Protein AF-I9U2D0-F1 (afdb_monomer)

Radius of gyration: 18.71 Å; Cα contacts (8 Å, |Δi|>4): 45; chains: 1; bounding box: 41×31×50 Å

Sequence (89 aa):
MKFLANRIKSSDYRGLHLSQHNRYDQNKIKTIIQAIFNEVGEDFLQIRTTDMSKRPSNIIGEEAYAKVVDNICKSEIAQDNLRKKNQVR

Organism: NCBI:txid992056

Solvent-accessible surface area (backbone atoms only — not comparable to full-atom values): 5806 Å² total; per-residue (Å²): 116,69,66,63,60,53,44,70,71,37,90,63,59,78,46,82,79,80,77,75,73,72,78,68,52,72,65,55,51,50,53,52,53,50,40,46,40,74,76,48,59,90,56,88,80,48,71,83,92,68,52,58,92,81,44,82,69,83,59,95,72,29,62,66,47,52,50,35,43,53,57,42,35,74,70,80,42,55,65,63,56,79,66,71,75,83,78,83,127

Structure (mmCIF, N/CA/C/O backbone):
data_AF-I9U2D0-F1
#
_entry.id   AF-I9U2D0-F1
#
loop_
_atom_site.group_PDB
_atom_site.id
_atom_site.type_symbol
_atom_site.label_atom_id
_atom_site.label_alt_id
_atom_site.label_comp_id
_atom_site.label_asym_id
_atom_site.label_entity_id
_atom_site.label_seq_id
_atom_site.pdbx_PDB_ins_code
_atom_site.Cartn_x
_atom_site.Cartn_y
_atom_site.Cartn_z
_atom_site.occupancy
_atom_site.B_iso_or_equiv
_atom_site.auth_seq_id
_atom_site.auth_comp_id
_atom_site.auth_asym_id
_atom_site.auth_atom_id
_atom_site.pdbx_PDB_model_num
ATOM 1 N N . MET A 1 1 ? 22.614 -20.246 -36.831 1.00 58.59 1 MET A N 1
ATOM 2 C CA . MET A 1 1 ? 23.496 -19.399 -35.989 1.00 58.59 1 MET A CA 1
ATOM 3 C C . MET A 1 1 ? 23.377 -17.886 -36.223 1.00 58.59 1 MET A C 1
ATOM 5 O O . MET A 1 1 ? 23.469 -17.152 -35.249 1.00 58.59 1 MET A O 1
ATOM 9 N N . LYS A 1 2 ? 23.131 -17.382 -37.448 1.00 71.50 2 LYS A N 1
ATOM 10 C CA . LYS A 1 2 ? 23.032 -15.924 -37.718 1.00 71.50 2 LYS A CA 1
ATOM 11 C C . LYS A 1 2 ? 21.896 -15.202 -36.969 1.00 71.50 2 LYS A C 1
ATOM 13 O O . LYS A 1 2 ? 22.064 -14.056 -36.575 1.00 71.50 2 LYS A O 1
ATOM 18 N N . PHE A 1 3 ? 20.777 -15.885 -36.725 1.00 72.38 3 PHE A N 1
ATOM 19 C CA . PHE A 1 3 ? 19.625 -15.322 -36.013 1.00 72.38 3 PHE A CA 1
ATOM 20 C C . PHE A 1 3 ? 19.963 -14.885 -34.578 1.00 72.38 3 PHE A C 1
ATOM 22 O O . PHE A 1 3 ? 19.712 -13.743 -34.214 1.00 72.38 3 PHE A O 1
ATOM 29 N N . LEU A 1 4 ? 20.611 -15.752 -33.792 1.00 71.69 4 LEU A N 1
ATOM 30 C CA . LEU A 1 4 ? 21.013 -15.455 -32.409 1.00 71.69 4 LEU A CA 1
ATOM 31 C C . LEU A 1 4 ? 22.016 -14.296 -32.334 1.00 71.69 4 LEU A C 1
ATOM 33 O O . LEU A 1 4 ? 21.865 -13.401 -31.508 1.00 71.69 4 LEU A O 1
ATOM 37 N N . ALA A 1 5 ? 23.002 -14.274 -33.236 1.00 79.44 5 ALA A N 1
ATOM 38 C CA . ALA A 1 5 ? 24.001 -13.209 -33.292 1.00 79.44 5 ALA A CA 1
ATOM 39 C C . ALA A 1 5 ? 23.387 -11.841 -33.638 1.00 79.44 5 ALA A C 1
ATOM 41 O O . ALA A 1 5 ? 23.772 -10.829 -33.055 1.00 79.44 5 ALA A O 1
ATOM 42 N N . ASN A 1 6 ? 22.417 -11.811 -34.556 1.00 76.62 6 ASN A N 1
ATOM 43 C CA . ASN A 1 6 ? 21.692 -10.589 -34.905 1.00 76.62 6 ASN A CA 1
ATOM 44 C C . ASN A 1 6 ? 20.757 -10.153 -33.777 1.00 76.62 6 ASN A C 1
ATOM 46 O O . ASN A 1 6 ? 20.636 -8.963 -33.504 1.00 76.62 6 ASN A O 1
ATOM 50 N N . ARG A 1 7 ? 20.142 -11.116 -33.084 1.00 73.62 7 ARG A N 1
ATOM 51 C CA . ARG A 1 7 ? 19.211 -10.826 -32.001 1.00 73.62 7 ARG A CA 1
ATOM 52 C C . ARG A 1 7 ? 19.925 -10.217 -30.792 1.00 73.62 7 ARG A C 1
ATOM 54 O O . ARG A 1 7 ? 19.422 -9.236 -30.278 1.00 73.62 7 ARG A O 1
ATOM 61 N N . ILE A 1 8 ? 21.125 -10.674 -30.422 1.00 71.50 8 ILE A N 1
ATOM 62 C CA . ILE A 1 8 ? 21.901 -10.101 -29.298 1.00 71.50 8 ILE A CA 1
ATOM 63 C C . ILE A 1 8 ? 22.349 -8.65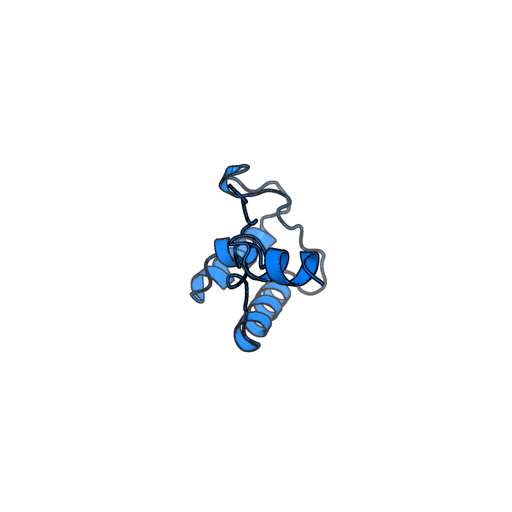0 -29.545 1.00 71.50 8 ILE A C 1
ATOM 65 O O . ILE A 1 8 ? 22.460 -7.872 -28.601 1.00 71.50 8 ILE A O 1
ATOM 69 N N . LYS A 1 9 ? 22.601 -8.279 -30.804 1.00 74.88 9 LYS A N 1
ATOM 70 C CA . LYS A 1 9 ? 23.031 -6.923 -31.194 1.00 74.88 9 LYS A CA 1
ATOM 71 C C . LYS A 1 9 ? 21.880 -5.918 -31.291 1.00 74.88 9 LYS A C 1
ATOM 73 O O . LYS A 1 9 ? 22.125 -4.733 -31.490 1.00 74.88 9 LYS A O 1
ATOM 78 N N . SER A 1 10 ? 20.644 -6.394 -31.192 1.00 73.50 10 SER A N 1
ATOM 79 C CA . SER A 1 10 ? 19.442 -5.582 -31.314 1.00 73.50 10 SER A CA 1
ATOM 80 C C . SER A 1 10 ? 19.282 -4.704 -30.067 1.00 73.50 10 SER A C 1
ATOM 82 O O . SER A 1 10 ? 19.348 -5.204 -28.943 1.00 73.50 10 SER A O 1
ATOM 84 N N . SER A 1 11 ? 19.079 -3.396 -30.235 1.00 62.81 11 SER A N 1
ATOM 85 C CA . SER A 1 11 ? 18.922 -2.437 -29.123 1.00 62.81 11 SER A CA 1
ATOM 86 C C . SER A 1 11 ? 17.668 -2.689 -28.272 1.00 62.81 11 SER A C 1
ATOM 88 O O . SER A 1 11 ? 17.604 -2.274 -27.119 1.00 62.81 11 SER A O 1
ATOM 90 N N . ASP A 1 12 ? 16.701 -3.426 -28.815 1.00 62.84 12 ASP A N 1
ATOM 91 C CA . ASP A 1 12 ? 15.480 -3.923 -28.178 1.00 62.84 12 ASP A CA 1
ATOM 92 C C . ASP A 1 12 ? 15.625 -5.348 -27.607 1.00 62.84 12 ASP A C 1
ATOM 94 O O . ASP A 1 12 ? 14.677 -5.868 -27.024 1.00 62.84 12 ASP A O 1
ATOM 98 N N . TYR A 1 13 ? 16.780 -6.011 -27.760 1.00 62.50 13 TYR A N 1
ATOM 99 C CA . TYR A 1 13 ? 16.937 -7.431 -27.416 1.00 62.50 13 TYR A CA 1
ATOM 100 C C . TYR A 1 13 ? 16.627 -7.743 -25.954 1.00 62.50 13 TYR A C 1
ATOM 102 O O . TYR A 1 13 ? 16.029 -8.770 -25.641 1.00 62.50 13 TYR A O 1
ATOM 110 N N . ARG A 1 14 ? 17.046 -6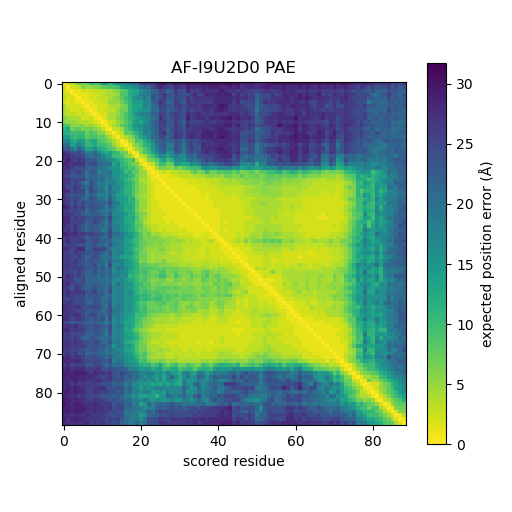.846 -25.058 1.00 57.78 14 ARG A N 1
ATOM 111 C CA . ARG A 1 14 ? 16.800 -6.958 -23.615 1.00 57.78 14 ARG A CA 1
ATOM 112 C C . ARG A 1 14 ? 15.534 -6.228 -23.170 1.00 57.78 14 ARG A C 1
ATOM 114 O O . ARG A 1 14 ? 15.259 -6.190 -21.973 1.00 57.78 14 ARG A O 1
ATOM 121 N N . GLY A 1 15 ? 14.790 -5.644 -24.114 1.00 55.03 15 GLY A N 1
ATOM 122 C CA . GLY A 1 15 ? 13.815 -4.603 -23.826 1.00 55.03 15 GLY A CA 1
ATOM 123 C C . GLY A 1 15 ? 14.468 -3.395 -23.148 1.00 55.03 15 GLY A C 1
ATOM 124 O O . GLY A 1 15 ? 15.604 -3.437 -22.666 1.00 55.03 15 GLY A O 1
ATOM 125 N N . LEU A 1 16 ? 13.743 -2.286 -23.077 1.00 49.84 16 LEU A N 1
ATOM 126 C CA . LEU A 1 16 ? 14.095 -1.239 -22.130 1.00 49.84 16 LEU A CA 1
ATOM 127 C C . LEU A 1 16 ? 13.899 -1.836 -20.728 1.00 49.84 16 LEU A C 1
ATOM 129 O O . LEU A 1 16 ? 12.788 -2.233 -20.376 1.00 49.84 16 LEU A O 1
ATOM 133 N N . HIS A 1 17 ? 14.969 -1.955 -19.942 1.00 49.03 17 HIS A N 1
ATOM 134 C CA . HIS A 1 17 ? 14.897 -2.436 -18.562 1.00 49.03 17 HIS A CA 1
ATOM 135 C C . HIS A 1 17 ? 14.201 -1.382 -17.679 1.00 49.03 17 HIS A C 1
ATOM 137 O O . HIS A 1 17 ? 14.835 -0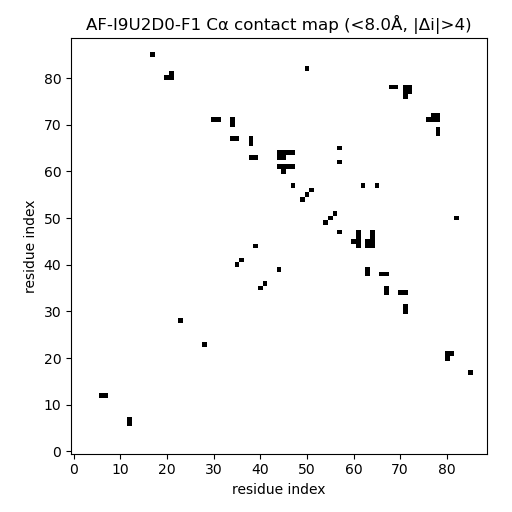.713 -16.873 1.00 49.03 17 HIS A O 1
ATOM 143 N N . LEU A 1 18 ? 12.886 -1.203 -17.842 1.00 49.41 18 LEU A N 1
ATOM 144 C CA . LEU A 1 18 ? 12.065 -0.255 -17.078 1.00 49.41 18 LEU A CA 1
ATOM 145 C C . LEU A 1 18 ? 11.584 -0.813 -15.733 1.00 49.41 18 LEU A C 1
ATOM 147 O O . LEU A 1 18 ? 10.610 -0.327 -15.170 1.00 49.41 18 LEU A O 1
ATOM 151 N N . SER A 1 19 ? 12.235 -1.833 -15.179 1.00 48.84 19 SER A N 1
ATOM 152 C CA . SER A 1 19 ? 11.812 -2.394 -13.894 1.00 48.84 19 SER A CA 1
ATOM 153 C C . SER A 1 19 ? 12.964 -2.478 -12.905 1.00 48.84 19 SER A C 1
ATOM 155 O O . SER A 1 19 ? 13.433 -3.550 -12.529 1.00 48.84 19 SER A O 1
ATOM 157 N N . GLN A 1 20 ? 13.408 -1.302 -12.462 1.00 45.47 20 GLN A N 1
ATOM 158 C CA . GLN A 1 20 ? 14.113 -1.154 -11.187 1.00 45.47 20 GLN A CA 1
ATOM 159 C C . GLN A 1 20 ? 13.226 -0.558 -10.078 1.00 45.47 20 GLN A C 1
ATOM 161 O O . GLN A 1 20 ? 13.683 -0.415 -8.949 1.00 45.47 20 GLN A O 1
ATOM 166 N N . HIS A 1 21 ? 11.959 -0.229 -10.353 1.00 49.69 21 HIS A N 1
ATOM 167 C CA . HIS A 1 21 ? 11.258 0.785 -9.557 1.00 49.69 21 HIS A CA 1
ATOM 168 C C . HIS A 1 21 ? 10.396 0.308 -8.376 1.00 49.69 21 HIS A C 1
ATOM 170 O O . HIS A 1 21 ? 9.997 1.157 -7.592 1.00 49.69 21 HIS A O 1
ATOM 176 N N . ASN A 1 22 ? 10.225 -0.999 -8.140 1.00 54.31 22 ASN A N 1
ATOM 177 C CA . ASN A 1 22 ? 9.528 -1.517 -6.943 1.00 54.31 22 ASN A CA 1
ATOM 178 C C . ASN A 1 22 ? 10.400 -2.483 -6.122 1.00 54.31 22 ASN A C 1
ATOM 180 O O . ASN A 1 22 ? 9.926 -3.509 -5.635 1.00 54.31 22 ASN A O 1
ATOM 184 N N . ARG A 1 23 ? 11.700 -2.201 -5.978 1.00 57.47 23 ARG A N 1
ATOM 185 C CA . ARG A 1 23 ? 12.544 -2.969 -5.049 1.00 57.47 23 ARG A CA 1
ATOM 186 C C . ARG A 1 23 ? 12.366 -2.433 -3.634 1.00 57.47 23 ARG A C 1
ATOM 188 O O . ARG A 1 23 ? 13.089 -1.540 -3.196 1.00 57.47 23 ARG A O 1
ATOM 195 N N . TYR A 1 24 ? 11.385 -2.982 -2.931 1.00 70.06 24 TYR A N 1
ATOM 196 C CA . TYR A 1 24 ? 11.293 -2.830 -1.488 1.00 70.06 24 TYR A CA 1
ATOM 197 C C . TYR A 1 24 ? 12.298 -3.762 -0.824 1.00 70.06 24 TYR A C 1
ATOM 199 O O . TYR A 1 24 ? 12.297 -4.966 -1.073 1.00 70.06 24 TYR A O 1
ATOM 207 N N . ASP A 1 25 ? 13.168 -3.200 0.008 1.00 80.25 25 ASP A N 1
ATOM 208 C CA . ASP A 1 25 ? 13.932 -4.002 0.952 1.00 80.25 25 ASP A CA 1
ATOM 209 C C . ASP A 1 25 ? 12.999 -4.582 2.032 1.00 80.25 25 ASP A C 1
ATOM 211 O O . ASP A 1 25 ? 11.841 -4.178 2.187 1.00 80.25 25 ASP A O 1
ATOM 215 N N . GLN A 1 26 ? 13.506 -5.558 2.783 1.00 81.50 26 GLN A N 1
ATOM 216 C CA . GLN A 1 26 ? 12.736 -6.254 3.813 1.00 8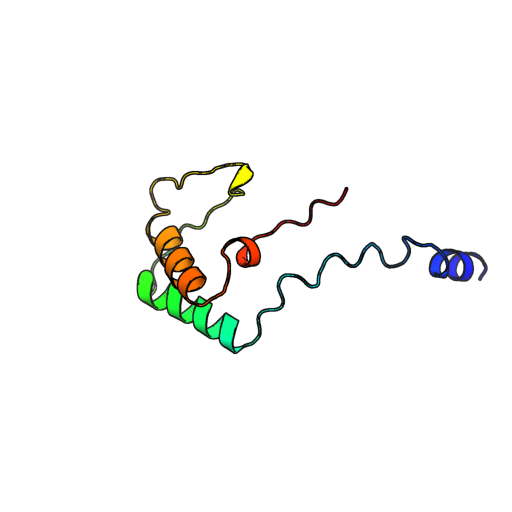1.50 26 GLN A CA 1
ATOM 217 C C . GLN A 1 26 ? 12.154 -5.299 4.866 1.00 81.50 26 GLN A C 1
ATOM 219 O O . GLN A 1 26 ? 11.049 -5.534 5.357 1.00 81.50 26 GLN A O 1
ATOM 224 N N . ASN A 1 27 ? 12.856 -4.209 5.189 1.00 83.25 27 ASN A N 1
ATOM 225 C CA . ASN A 1 27 ? 12.377 -3.233 6.163 1.00 83.25 27 ASN A CA 1
ATOM 226 C C . ASN A 1 27 ? 11.183 -2.460 5.610 1.00 83.25 27 ASN A C 1
ATOM 228 O O . ASN A 1 27 ? 10.184 -2.312 6.308 1.00 83.25 27 ASN A O 1
ATOM 232 N N . LYS A 1 28 ? 11.230 -2.049 4.340 1.00 81.19 28 LYS A N 1
ATOM 233 C CA . LYS A 1 28 ? 10.093 -1.401 3.672 1.00 81.19 28 LYS A CA 1
ATOM 234 C C . LYS A 1 28 ? 8.877 -2.321 3.610 1.00 81.19 28 LYS A C 1
ATOM 236 O O . LYS A 1 28 ? 7.774 -1.876 3.911 1.00 81.19 28 LYS A O 1
ATOM 241 N N . ILE A 1 29 ? 9.072 -3.604 3.294 1.00 84.75 29 ILE A N 1
ATOM 242 C CA . ILE A 1 29 ? 7.984 -4.598 3.310 1.00 84.75 29 ILE A CA 1
ATOM 243 C C . ILE A 1 29 ? 7.384 -4.715 4.715 1.00 84.75 29 ILE A C 1
ATOM 245 O O . ILE A 1 29 ? 6.165 -4.655 4.866 1.00 84.75 29 ILE A O 1
ATOM 249 N N . LYS A 1 30 ? 8.228 -4.822 5.749 1.00 87.81 30 LYS A N 1
ATOM 250 C CA . LYS A 1 30 ? 7.783 -4.883 7.147 1.00 87.81 30 LYS A CA 1
ATOM 251 C C . LYS A 1 30 ? 6.965 -3.649 7.533 1.00 87.81 30 LYS A C 1
ATOM 253 O O . LYS A 1 30 ? 5.898 -3.803 8.118 1.00 87.81 30 LYS A O 1
ATOM 258 N N . THR A 1 31 ? 7.425 -2.449 7.179 1.00 87.50 31 THR A N 1
ATOM 259 C CA . THR A 1 31 ? 6.709 -1.195 7.454 1.00 87.50 31 THR A CA 1
ATOM 260 C C . THR A 1 31 ? 5.341 -1.168 6.779 1.00 87.50 31 THR A C 1
ATOM 262 O O . THR A 1 31 ? 4.357 -0.812 7.421 1.00 87.50 31 THR A O 1
ATOM 265 N N . ILE A 1 32 ? 5.255 -1.592 5.514 1.00 86.00 32 ILE A N 1
ATOM 266 C CA . ILE A 1 32 ? 3.988 -1.639 4.771 1.00 86.00 32 ILE A CA 1
ATOM 267 C C . ILE A 1 32 ? 3.009 -2.622 5.427 1.00 86.00 32 ILE A C 1
ATOM 269 O O . ILE A 1 32 ? 1.863 -2.259 5.681 1.00 86.00 32 ILE A O 1
ATOM 273 N N . ILE A 1 33 ? 3.455 -3.845 5.737 1.00 90.62 33 ILE A N 1
ATOM 274 C CA . ILE A 1 33 ? 2.602 -4.866 6.366 1.00 90.62 33 ILE A CA 1
ATOM 275 C C . ILE A 1 33 ? 2.131 -4.402 7.747 1.00 90.62 33 ILE A C 1
ATOM 277 O O . ILE A 1 33 ? 0.950 -4.521 8.059 1.00 90.62 33 ILE A O 1
ATOM 281 N N . GLN A 1 34 ? 3.024 -3.822 8.554 1.00 91.31 34 GLN A N 1
ATOM 282 C CA . GLN A 1 34 ? 2.665 -3.311 9.875 1.00 91.31 34 GLN A CA 1
ATOM 283 C C . GLN A 1 34 ? 1.658 -2.159 9.784 1.00 91.31 34 GLN A C 1
ATOM 285 O O . GLN A 1 34 ? 0.729 -2.103 10.582 1.00 91.31 34 GLN A O 1
ATOM 290 N N . ALA A 1 35 ? 1.810 -1.259 8.809 1.00 90.38 35 ALA A N 1
ATOM 291 C CA . ALA A 1 35 ? 0.873 -0.159 8.600 1.00 90.38 35 ALA A CA 1
ATOM 292 C C . ALA A 1 35 ? -0.525 -0.661 8.206 1.00 90.38 35 ALA A C 1
ATOM 294 O O . ALA A 1 35 ? -1.514 -0.145 8.718 1.00 90.38 35 ALA A O 1
ATOM 295 N N . ILE A 1 36 ? -0.605 -1.685 7.348 1.00 91.81 36 ILE A N 1
ATOM 296 C CA . ILE A 1 36 ? -1.876 -2.331 6.988 1.00 91.81 36 ILE A CA 1
ATOM 297 C C . ILE A 1 36 ? -2.510 -2.972 8.224 1.00 91.81 36 ILE A C 1
ATOM 299 O O . ILE A 1 36 ? -3.667 -2.694 8.530 1.00 91.81 36 ILE A O 1
ATOM 303 N N . PHE A 1 37 ? -1.747 -3.785 8.957 1.00 93.69 37 PHE A N 1
ATOM 304 C CA . PHE A 1 37 ? -2.253 -4.494 10.132 1.00 93.69 37 PHE A CA 1
ATOM 305 C C . PHE A 1 37 ? -2.718 -3.537 11.236 1.00 93.69 37 PHE A C 1
ATOM 307 O O . PHE A 1 37 ? -3.740 -3.775 11.866 1.00 93.69 37 PHE A O 1
ATOM 314 N N . ASN A 1 38 ? -2.016 -2.424 11.448 1.00 92.12 38 ASN A N 1
ATOM 315 C CA . ASN A 1 38 ? -2.396 -1.448 12.469 1.00 92.12 38 ASN A CA 1
ATOM 316 C C . ASN A 1 38 ? -3.705 -0.709 12.147 1.00 92.12 38 ASN A C 1
ATOM 318 O O . ASN A 1 38 ? -4.391 -0.295 13.076 1.00 92.12 38 ASN A O 1
ATOM 322 N N . GLU A 1 39 ? -4.032 -0.501 10.866 1.00 91.50 39 GLU A N 1
ATOM 323 C CA . GLU A 1 39 ? -5.257 0.214 10.474 1.00 91.50 39 GLU A CA 1
ATOM 324 C C . GLU A 1 39 ? -6.452 -0.730 10.286 1.00 91.50 39 GLU A C 1
ATOM 326 O O . GLU A 1 39 ? -7.578 -0.341 10.580 1.00 91.50 39 GLU A O 1
ATOM 331 N N . VAL A 1 40 ? -6.224 -1.948 9.785 1.00 91.50 40 VAL A N 1
ATOM 332 C CA . VAL A 1 40 ? -7.299 -2.855 9.334 1.00 91.50 40 VAL A CA 1
ATOM 333 C C . VAL A 1 40 ? -7.378 -4.138 10.170 1.00 91.50 40 VAL A C 1
ATOM 335 O O . VAL A 1 40 ? -8.405 -4.807 10.183 1.00 91.50 40 VAL A O 1
ATOM 338 N N . GLY A 1 41 ? -6.317 -4.499 10.894 1.00 91.88 41 GLY A N 1
ATOM 339 C CA . GLY A 1 41 ? -6.258 -5.752 11.644 1.00 91.88 41 GLY A CA 1
ATOM 340 C C . GLY A 1 41 ? -6.4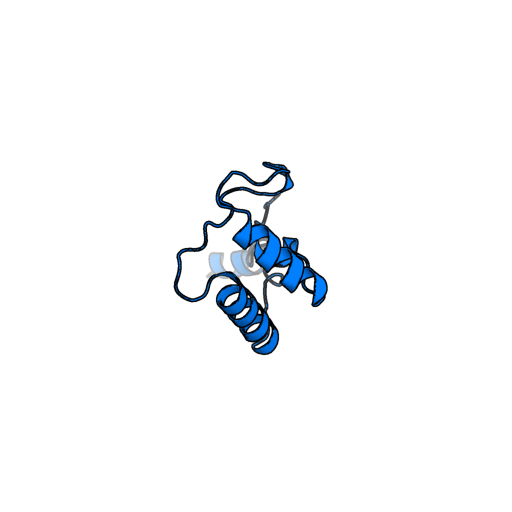14 -6.968 10.731 1.00 91.88 41 GLY A C 1
ATOM 341 O O . GLY A 1 41 ? -5.605 -7.178 9.825 1.00 91.88 41 GLY A O 1
ATOM 342 N N . GLU A 1 42 ? -7.453 -7.763 10.988 1.00 91.50 42 GLU A N 1
ATOM 343 C CA . GLU A 1 42 ? -7.806 -8.966 10.218 1.00 91.50 42 GLU A CA 1
ATOM 344 C C . GLU A 1 42 ? -8.940 -8.726 9.203 1.00 91.50 42 GLU A C 1
ATOM 346 O O . GLU A 1 42 ? -9.313 -9.643 8.470 1.00 91.50 42 GLU A O 1
ATOM 351 N N . ASP A 1 43 ? -9.475 -7.503 9.131 1.00 92.00 43 ASP A N 1
ATOM 352 C CA . ASP A 1 43 ? -10.570 -7.162 8.224 1.00 92.00 43 ASP A CA 1
ATOM 353 C C . ASP A 1 43 ? -10.099 -6.970 6.769 1.00 92.00 43 ASP A C 1
ATOM 355 O O . ASP A 1 43 ? -8.910 -6.869 6.445 1.00 92.00 43 ASP A O 1
ATOM 359 N N . PHE A 1 44 ? -11.059 -6.907 5.843 1.00 90.19 44 PHE A N 1
ATOM 360 C CA . PHE A 1 44 ? -10.768 -6.675 4.430 1.00 90.19 44 PHE A CA 1
ATOM 361 C C . PHE A 1 44 ? -10.432 -5.207 4.147 1.00 90.19 44 PHE A C 1
ATOM 363 O O . PHE A 1 44 ? -11.201 -4.299 4.454 1.00 90.19 44 PHE A O 1
ATOM 370 N N . LEU A 1 45 ? -9.313 -4.985 3.451 1.00 91.62 45 LEU A N 1
ATOM 371 C CA . LEU A 1 45 ? -8.912 -3.668 2.962 1.00 91.62 45 LEU A CA 1
ATOM 372 C C . LEU A 1 45 ? -9.329 -3.474 1.503 1.00 91.62 45 LEU A C 1
ATOM 374 O O . LEU A 1 45 ? -8.757 -4.081 0.592 1.00 91.62 45 LEU A O 1
ATOM 378 N N . GLN A 1 46 ? -10.275 -2.571 1.258 1.00 90.50 46 GLN A N 1
ATOM 379 C CA . GLN A 1 46 ? -10.613 -2.164 -0.101 1.00 90.50 46 GLN A CA 1
ATOM 380 C C . GLN A 1 46 ? -9.507 -1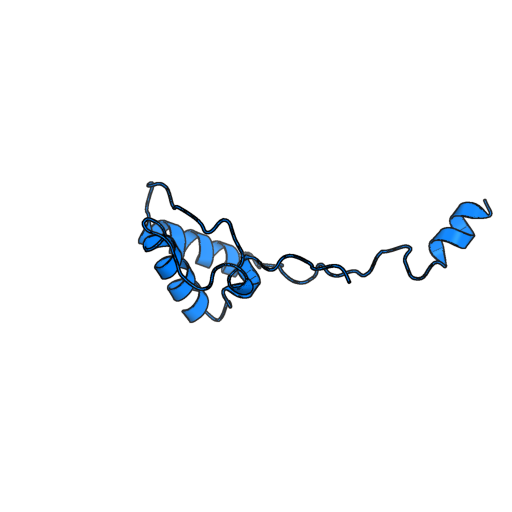.273 -0.675 1.00 90.50 46 GLN A C 1
ATOM 382 O O . GLN A 1 46 ? -9.283 -0.146 -0.234 1.00 90.50 46 GLN A O 1
ATOM 387 N N . ILE A 1 47 ? -8.811 -1.789 -1.688 1.00 88.06 47 ILE A N 1
ATOM 388 C CA . ILE A 1 47 ? -7.733 -1.079 -2.375 1.00 88.06 47 ILE A CA 1
ATOM 389 C C . ILE A 1 47 ? -8.227 -0.388 -3.641 1.00 88.06 47 ILE A C 1
ATOM 391 O O . ILE A 1 47 ? -9.175 -0.811 -4.306 1.00 88.06 47 ILE A O 1
ATOM 395 N N . ARG A 1 48 ? -7.488 0.641 -4.048 1.00 83.75 48 ARG A N 1
ATOM 396 C CA . ARG A 1 48 ? -7.745 1.329 -5.308 1.00 83.75 48 ARG A CA 1
ATOM 397 C C . ARG A 1 48 ? -7.453 0.450 -6.517 1.00 83.75 48 ARG A C 1
ATOM 399 O O . ARG A 1 48 ? -6.332 -0.013 -6.706 1.00 83.75 48 ARG A O 1
ATOM 406 N N . THR A 1 49 ? -8.423 0.361 -7.417 1.00 83.19 49 THR A N 1
ATOM 407 C CA . THR A 1 49 ? -8.313 -0.385 -8.683 1.00 83.19 49 THR A CA 1
ATOM 408 C C . THR A 1 49 ? -7.751 0.439 -9.849 1.00 83.19 49 THR A C 1
ATOM 410 O O . THR A 1 49 ? -7.358 -0.118 -10.875 1.00 83.19 49 THR A O 1
ATOM 413 N N . THR A 1 50 ? -7.683 1.770 -9.712 1.00 80.25 50 THR A N 1
ATOM 414 C CA . THR A 1 50 ? -7.275 2.695 -10.785 1.00 80.25 50 THR A CA 1
ATOM 415 C C . THR A 1 50 ? -6.242 3.723 -10.338 1.00 80.25 50 THR A C 1
ATOM 417 O O . THR A 1 50 ? -6.166 4.104 -9.164 1.00 80.25 50 THR A O 1
ATOM 420 N N . ASP A 1 51 ? -5.479 4.224 -11.315 1.00 72.81 51 ASP A N 1
ATOM 421 C CA . ASP A 1 51 ? -4.413 5.193 -11.080 1.00 72.81 51 ASP A CA 1
ATOM 422 C C . ASP A 1 51 ? -4.897 6.552 -10.549 1.00 72.81 51 ASP A C 1
ATOM 424 O O . ASP A 1 51 ? -6.018 6.961 -10.842 1.00 72.81 51 ASP A O 1
ATOM 428 N N . MET A 1 52 ? -4.044 7.270 -9.801 1.00 77.19 52 MET A N 1
ATOM 429 C CA . MET A 1 52 ? -4.314 8.624 -9.277 1.00 77.19 52 MET A CA 1
ATOM 430 C C . MET A 1 52 ? -4.642 9.598 -10.404 1.00 77.19 52 MET A C 1
ATOM 432 O O . MET A 1 52 ? -5.598 10.357 -10.307 1.00 77.19 52 MET A O 1
ATOM 436 N N . SER A 1 53 ? -3.895 9.516 -11.507 1.00 78.69 53 SER A N 1
ATOM 437 C CA . SER A 1 53 ? -4.120 10.335 -12.700 1.00 78.69 53 SER A CA 1
ATOM 438 C C . SER A 1 53 ? -5.473 10.077 -13.363 1.00 78.69 53 SER A C 1
ATOM 440 O O . SER A 1 53 ? -6.020 10.971 -13.996 1.00 78.69 53 SER A O 1
ATOM 442 N N . LYS A 1 54 ? -6.017 8.861 -13.225 1.00 81.00 54 LYS A N 1
ATOM 443 C CA . LYS A 1 54 ? -7.313 8.470 -13.799 1.00 81.00 54 LYS A CA 1
ATOM 444 C C . LYS A 1 54 ? -8.474 8.690 -12.834 1.00 81.00 54 LYS A C 1
ATOM 446 O O . LYS A 1 54 ? -9.602 8.867 -13.272 1.00 81.00 54 LYS A O 1
ATOM 451 N N . ARG A 1 55 ? -8.204 8.647 -11.530 1.00 85.62 55 ARG A N 1
ATOM 452 C CA . ARG A 1 55 ? -9.184 8.850 -10.467 1.00 85.62 55 ARG A CA 1
ATOM 453 C C . ARG A 1 55 ? -8.513 9.614 -9.323 1.00 85.62 55 ARG A C 1
ATOM 455 O O . ARG A 1 55 ? -7.868 8.991 -8.491 1.00 85.62 55 ARG A O 1
ATOM 462 N N . PRO A 1 56 ? -8.604 10.944 -9.264 1.00 84.25 56 PRO A N 1
ATOM 463 C CA . PRO A 1 56 ? -7.877 11.708 -8.253 1.00 84.25 56 PRO A CA 1
ATOM 464 C C . PRO A 1 56 ? -8.443 11.519 -6.837 1.00 84.25 56 PRO A C 1
ATOM 466 O O . PRO A 1 56 ? -7.695 11.624 -5.872 1.00 84.25 56 PRO A O 1
ATOM 469 N N . SER A 1 57 ? -9.727 11.179 -6.699 1.00 84.69 57 SER A N 1
ATOM 470 C CA . SER A 1 57 ? -10.413 11.010 -5.413 1.00 84.69 57 SER A CA 1
ATOM 471 C C . SER A 1 57 ? -10.653 9.544 -5.032 1.00 84.69 57 SER A C 1
ATOM 473 O O . SER A 1 57 ? -10.783 8.658 -5.882 1.00 84.69 57 SER A O 1
ATOM 475 N N . ASN A 1 58 ? -10.723 9.279 -3.729 1.00 86.12 58 ASN A N 1
ATOM 476 C CA . ASN A 1 58 ? -11.110 7.970 -3.203 1.00 86.12 58 ASN A CA 1
ATOM 477 C C . ASN A 1 58 ? -12.633 7.782 -3.279 1.00 86.12 58 ASN A C 1
ATOM 479 O O . ASN A 1 58 ? -13.379 8.762 -3.297 1.00 86.12 58 ASN A O 1
ATOM 483 N N . ILE A 1 59 ? -13.078 6.528 -3.357 1.00 89.00 59 ILE A N 1
ATOM 484 C CA . ILE A 1 59 ? -14.500 6.164 -3.256 1.00 89.00 59 ILE A CA 1
ATOM 485 C C . ILE A 1 59 ? -14.821 5.666 -1.842 1.00 89.00 59 ILE A C 1
ATOM 487 O O . ILE A 1 59 ? -13.910 5.360 -1.074 1.00 89.00 59 ILE A O 1
ATOM 491 N N . ILE A 1 60 ? -16.113 5.572 -1.518 1.00 89.75 60 ILE A N 1
ATOM 492 C CA . ILE A 1 60 ? -16.586 5.025 -0.237 1.00 89.75 60 ILE A CA 1
ATOM 493 C C . ILE A 1 60 ? -16.000 3.618 -0.035 1.00 89.75 60 ILE A C 1
ATOM 495 O O . ILE A 1 60 ? -16.036 2.798 -0.959 1.00 89.75 60 ILE A O 1
ATOM 499 N N . GLY A 1 61 ? -15.452 3.364 1.154 1.00 86.56 61 GLY A N 1
ATOM 500 C CA . GLY A 1 61 ? -14.783 2.114 1.530 1.00 86.56 61 GLY A CA 1
ATOM 501 C C . GLY A 1 61 ? -13.255 2.146 1.390 1.00 86.56 61 GLY A C 1
ATOM 502 O O . GLY A 1 61 ? -12.571 1.274 1.918 1.00 86.56 61 GLY A O 1
ATOM 503 N N . GLU A 1 62 ? -12.683 3.149 0.715 1.00 90.81 62 GLU A N 1
ATOM 504 C CA . GLU A 1 62 ? -11.226 3.294 0.557 1.00 90.81 62 GLU A CA 1
ATOM 505 C C . GLU A 1 62 ? -10.577 4.186 1.634 1.00 90.81 62 GLU A C 1
ATOM 507 O O . GLU A 1 62 ? -9.395 4.522 1.530 1.00 90.81 62 GLU A O 1
ATOM 512 N N . GLU A 1 63 ? -11.314 4.597 2.668 1.00 92.06 63 GLU A N 1
ATOM 513 C CA . GLU A 1 63 ? -10.827 5.511 3.708 1.00 92.06 63 GLU A CA 1
ATOM 514 C C . GLU A 1 63 ? -9.657 4.899 4.489 1.00 92.06 63 GLU A C 1
ATOM 516 O O . GLU A 1 63 ? -8.638 5.559 4.707 1.00 92.06 63 GLU A O 1
ATOM 521 N N . ALA A 1 64 ? -9.767 3.617 4.854 1.00 89.56 64 ALA A N 1
ATOM 522 C CA . ALA A 1 64 ? -8.697 2.880 5.526 1.00 89.56 64 ALA A CA 1
ATOM 523 C C . ALA A 1 64 ? -7.454 2.762 4.630 1.00 89.56 64 ALA A C 1
ATOM 525 O O . ALA A 1 64 ? -6.331 2.998 5.073 1.00 89.56 64 ALA A O 1
ATOM 526 N N . TYR A 1 65 ? -7.644 2.490 3.334 1.00 90.38 65 TYR A N 1
ATOM 527 C CA . TYR A 1 65 ? -6.541 2.429 2.374 1.00 90.38 65 TYR A CA 1
ATOM 528 C C . TYR A 1 65 ? -5.834 3.780 2.237 1.00 90.38 65 TYR A C 1
ATOM 530 O O . TYR A 1 65 ? -4.604 3.829 2.220 1.00 90.38 65 TYR A O 1
ATOM 538 N N . ALA A 1 66 ? -6.590 4.879 2.187 1.00 88.25 66 ALA A N 1
ATOM 539 C CA . ALA A 1 66 ? -6.032 6.226 2.135 1.00 88.25 66 ALA A CA 1
ATOM 540 C C . ALA A 1 66 ? -5.145 6.517 3.354 1.00 88.25 66 ALA A C 1
ATOM 542 O O . ALA A 1 66 ? -4.013 6.965 3.192 1.00 88.25 66 ALA A O 1
ATOM 543 N N . LYS A 1 67 ? -5.612 6.172 4.560 1.00 88.94 67 LYS A N 1
ATOM 544 C CA . LYS A 1 67 ? -4.837 6.340 5.796 1.00 88.94 67 LYS A CA 1
ATOM 545 C C . LYS A 1 67 ? -3.575 5.484 5.834 1.00 88.94 67 LYS A C 1
ATOM 547 O O .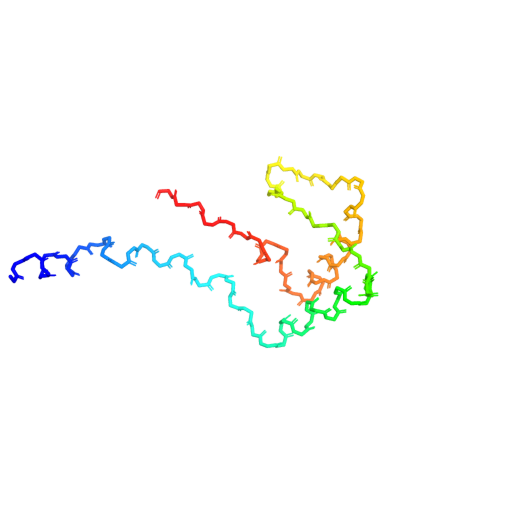 LYS A 1 67 ? -2.518 5.993 6.199 1.00 88.94 67 LYS A O 1
ATOM 552 N N . VAL A 1 68 ? -3.656 4.210 5.440 1.00 88.62 68 VAL A N 1
ATOM 553 C CA . VAL A 1 68 ? -2.482 3.320 5.354 1.00 88.62 68 VAL A CA 1
ATOM 554 C C . VAL A 1 68 ? -1.426 3.933 4.441 1.00 88.62 68 VAL A C 1
ATOM 556 O O . VAL A 1 68 ? -0.253 4.012 4.800 1.00 88.62 68 VAL A O 1
ATOM 559 N N . VAL A 1 69 ? -1.847 4.405 3.270 1.00 85.94 69 VAL A N 1
ATOM 560 C CA . VAL A 1 69 ? -0.953 5.027 2.298 1.00 85.94 69 VAL A CA 1
ATOM 561 C C . VAL A 1 69 ? -0.361 6.330 2.825 1.00 85.94 69 VAL A C 1
ATOM 563 O O . VAL A 1 69 ? 0.843 6.521 2.693 1.00 85.94 69 VAL A O 1
ATOM 566 N N . ASP A 1 70 ? -1.149 7.190 3.469 1.00 85.69 70 ASP A N 1
ATOM 567 C CA . ASP A 1 70 ? -0.642 8.413 4.099 1.00 85.69 70 ASP A CA 1
ATOM 568 C C . ASP A 1 70 ? 0.384 8.101 5.195 1.00 85.69 70 ASP A C 1
ATOM 570 O O . ASP A 1 70 ? 1.415 8.769 5.298 1.00 85.69 70 ASP A O 1
ATOM 574 N N . ASN A 1 71 ? 0.145 7.058 5.992 1.00 82.19 71 ASN A N 1
ATOM 575 C CA . ASN A 1 71 ? 1.066 6.608 7.034 1.00 82.19 71 ASN A CA 1
ATOM 576 C C . ASN A 1 71 ? 2.372 6.057 6.445 1.00 82.19 71 ASN A C 1
ATOM 578 O O . ASN A 1 71 ? 3.447 6.326 6.979 1.00 82.19 71 ASN A O 1
ATOM 582 N N . ILE A 1 72 ? 2.301 5.356 5.312 1.00 81.81 72 ILE A N 1
ATOM 583 C CA . ILE A 1 72 ? 3.482 4.882 4.582 1.00 81.81 72 ILE A CA 1
ATOM 584 C C . ILE A 1 72 ? 4.223 6.055 3.911 1.00 81.81 72 ILE A C 1
ATOM 586 O O . ILE A 1 72 ? 5.448 6.128 3.993 1.00 81.81 72 ILE A O 1
ATOM 590 N N . CYS A 1 73 ? 3.516 7.023 3.324 1.00 71.81 73 CYS A N 1
ATOM 591 C CA . CYS A 1 73 ? 4.100 8.233 2.730 1.00 71.81 73 CYS A CA 1
ATOM 592 C C . CYS A 1 73 ? 4.863 9.094 3.734 1.00 71.81 73 CYS A C 1
ATOM 594 O O . CYS A 1 73 ? 5.912 9.642 3.398 1.00 71.81 73 CYS A O 1
ATOM 596 N N . LYS A 1 74 ? 4.383 9.166 4.979 1.00 67.69 74 LY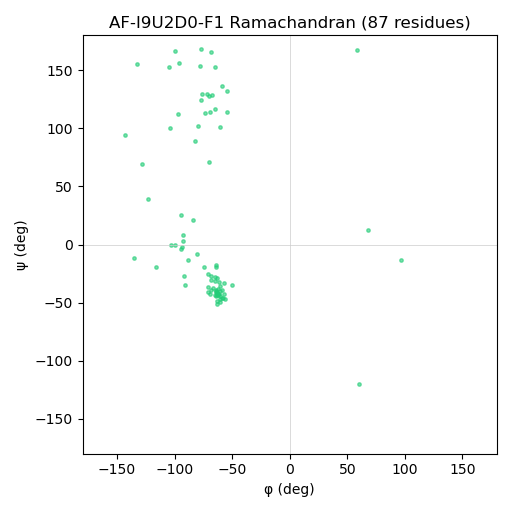S A N 1
ATOM 597 C CA . LYS A 1 74 ? 5.096 9.830 6.081 1.00 67.69 74 LYS A CA 1
ATOM 598 C C . LYS A 1 74 ? 6.424 9.143 6.434 1.00 67.69 74 LYS A C 1
ATOM 600 O O . LYS A 1 74 ? 7.269 9.776 7.054 1.00 67.69 74 LYS A O 1
ATOM 605 N N . SER A 1 75 ? 6.632 7.890 6.013 1.00 57.84 75 SER A N 1
ATOM 606 C CA . SER A 1 75 ? 7.869 7.112 6.208 1.00 57.84 75 SER A CA 1
ATOM 607 C C . SER A 1 75 ? 8.864 7.183 5.031 1.00 57.84 75 SER A C 1
ATOM 609 O O . SER A 1 75 ? 9.655 6.266 4.840 1.00 57.84 75 SER A O 1
ATOM 611 N N . GLU A 1 76 ? 8.825 8.255 4.226 1.00 55.31 76 GLU A N 1
ATOM 612 C CA . GLU A 1 76 ? 9.675 8.482 3.031 1.00 55.31 76 GLU A CA 1
ATOM 613 C C . GLU A 1 76 ? 9.417 7.532 1.839 1.00 55.31 76 GLU A C 1
ATOM 615 O O . GLU A 1 76 ? 10.170 7.508 0.862 1.00 55.31 76 GLU A O 1
ATOM 620 N N . ILE A 1 77 ? 8.316 6.771 1.854 1.00 55.91 77 ILE A N 1
ATOM 621 C CA . ILE A 1 77 ? 7.899 5.919 0.731 1.00 55.91 77 ILE A CA 1
ATOM 622 C C . ILE A 1 77 ? 6.738 6.586 -0.007 1.00 55.91 77 ILE A C 1
ATOM 624 O O . ILE A 1 77 ? 5.591 6.481 0.409 1.00 55.91 77 ILE A O 1
ATOM 628 N N . ALA A 1 78 ? 7.012 7.239 -1.138 1.00 53.25 78 ALA A N 1
ATOM 629 C CA . ALA A 1 78 ? 5.962 7.861 -1.946 1.00 53.25 78 ALA A CA 1
ATOM 630 C C . ALA A 1 78 ? 4.904 6.839 -2.415 1.00 53.25 78 ALA A C 1
ATOM 632 O O . ALA A 1 78 ? 5.245 5.770 -2.924 1.00 53.25 78 ALA A O 1
ATOM 633 N N . GLN A 1 79 ? 3.622 7.207 -2.324 1.00 51.59 79 GLN A N 1
ATOM 634 C CA . GLN A 1 79 ? 2.460 6.420 -2.765 1.00 51.59 79 GLN A CA 1
ATOM 635 C C . GLN A 1 79 ? 2.595 5.904 -4.204 1.00 51.59 79 GLN A C 1
ATOM 637 O O . GLN A 1 79 ? 2.176 4.791 -4.520 1.00 51.59 79 GLN A O 1
ATOM 642 N N . ASP A 1 80 ? 3.220 6.693 -5.076 1.00 52.72 80 ASP A N 1
ATOM 643 C CA . ASP A 1 80 ? 3.472 6.331 -6.471 1.00 52.72 80 ASP A CA 1
ATOM 644 C C . ASP A 1 80 ? 4.420 5.134 -6.623 1.00 52.72 80 ASP A C 1
ATOM 646 O O . ASP A 1 80 ? 4.282 4.373 -7.584 1.00 52.72 80 ASP A O 1
ATOM 650 N N . ASN A 1 81 ? 5.322 4.910 -5.662 1.00 54.72 81 ASN A N 1
ATOM 651 C CA . ASN A 1 81 ? 6.200 3.740 -5.654 1.00 54.72 81 ASN A CA 1
ATOM 652 C C . ASN A 1 81 ? 5.399 2.451 -5.413 1.00 54.72 8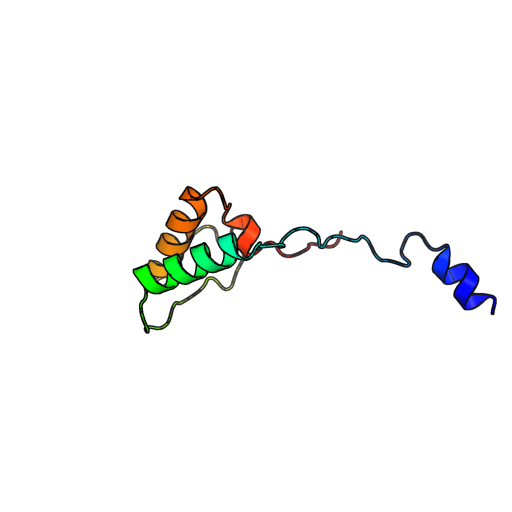1 ASN A C 1
ATOM 654 O O . ASN A 1 81 ? 5.782 1.395 -5.897 1.00 54.72 81 ASN A O 1
ATOM 658 N N . LEU A 1 82 ? 4.255 2.521 -4.721 1.00 56.00 82 LEU A N 1
ATOM 659 C CA . LEU A 1 82 ? 3.433 1.340 -4.425 1.00 56.00 82 LEU A CA 1
ATOM 660 C C . LEU A 1 82 ? 2.653 0.827 -5.643 1.00 56.00 82 LEU A C 1
ATOM 662 O O . LEU A 1 82 ? 2.232 -0.328 -5.634 1.00 56.00 82 LEU A O 1
ATOM 666 N N . ARG A 1 83 ? 2.449 1.636 -6.699 1.00 51.22 83 ARG A N 1
ATOM 667 C CA . ARG A 1 83 ? 1.549 1.253 -7.810 1.00 51.22 83 ARG A CA 1
ATOM 668 C C . ARG A 1 83 ? 2.051 1.507 -9.235 1.00 51.22 83 ARG A C 1
ATOM 670 O O . ARG A 1 83 ? 1.390 1.029 -10.154 1.00 51.22 83 ARG A O 1
ATOM 677 N N . LYS A 1 84 ? 3.133 2.254 -9.493 1.00 45.78 84 LYS A N 1
ATOM 678 C CA . LYS A 1 84 ? 3.374 2.787 -10.854 1.00 45.78 84 LYS A CA 1
ATOM 679 C C . LYS A 1 84 ? 3.383 1.709 -11.956 1.00 45.78 84 LYS A C 1
ATOM 681 O O . LYS A 1 84 ? 4.274 0.868 -12.033 1.00 45.78 84 LYS A O 1
ATOM 686 N N . LYS A 1 85 ? 2.382 1.775 -12.847 1.00 40.53 85 LYS A N 1
ATOM 687 C CA . LYS A 1 85 ? 2.322 1.014 -14.101 1.00 40.53 85 LYS A CA 1
ATOM 688 C C . LYS A 1 85 ? 3.364 1.556 -15.076 1.00 40.53 85 LYS A C 1
ATOM 690 O O . LYS A 1 85 ? 3.358 2.745 -15.391 1.00 40.53 85 LYS A O 1
ATOM 695 N N . ASN A 1 86 ? 4.191 0.661 -15.608 1.00 41.22 86 ASN A N 1
ATOM 696 C CA . ASN A 1 86 ? 5.054 0.930 -16.753 1.00 41.22 86 ASN A CA 1
ATOM 697 C C . ASN A 1 86 ? 4.187 1.307 -17.966 1.00 41.22 86 ASN A C 1
ATOM 699 O O . ASN A 1 86 ? 3.600 0.434 -18.603 1.00 41.22 86 ASN A O 1
ATOM 703 N N . GLN A 1 87 ? 4.085 2.600 -18.287 1.00 39.84 87 GLN A N 1
ATOM 704 C CA . GLN A 1 87 ? 3.665 3.019 -19.622 1.00 39.84 87 GLN A CA 1
ATOM 705 C C . GLN A 1 87 ? 4.877 2.895 -20.540 1.00 39.84 87 GLN A C 1
ATOM 707 O O . GLN A 1 87 ? 5.797 3.708 -20.495 1.00 39.84 87 GLN A O 1
ATOM 712 N N . VAL A 1 88 ? 4.875 1.824 -21.328 1.00 40.56 88 VAL A N 1
ATOM 713 C CA . VAL A 1 88 ? 5.759 1.656 -22.479 1.00 40.56 88 VAL A CA 1
ATOM 714 C C . VAL A 1 88 ? 5.293 2.668 -23.533 1.00 40.56 88 VAL A C 1
ATOM 716 O O . VAL A 1 88 ? 4.148 2.591 -23.979 1.00 40.56 88 VAL A O 1
ATOM 719 N N . ARG A 1 89 ? 6.139 3.655 -23.842 1.00 38.97 89 ARG A N 1
ATOM 720 C CA . ARG A 1 89 ? 6.027 4.506 -25.035 1.00 38.97 89 ARG A CA 1
ATOM 721 C C . ARG A 1 89 ? 6.799 3.864 -26.175 1.00 38.97 89 ARG A C 1
ATOM 723 O O . ARG A 1 89 ? 7.863 3.277 -25.874 1.00 38.97 89 ARG A O 1
#

Secondary structure (DSSP, 8-state):
-HHHHHHHT-TTTT------TT---HHHHHHHHHHHHHHHTTS------S-TTT--SPPTT-HHHHHHHHHHHTTT--GGGGT------

Mean predicted aligned error: 13.94 Å

pLDDT: mean 73.5, std 16.71, range [38.97, 93.69]

Foldseek 3Di:
DVVVVVLVPDPCNVHDPPPPQQDDDPVLVVLLVVLLCVLAPPHDADDDPDDCVVPVDDDPRNPSVVSSQVSSVVVVDHSCSVDPDDPDD